Protein AF-A0A7W6G3W0-F1 (afdb_monomer_lite)

Secondary structure (DSSP, 8-state):
---SS---HHHHHHHHHHTT----HHHHHHHHHHTT---------GGGGSHHHHHHHHHIIIIIHHHHGGGGGG------------PPPS--

Organism: NCBI:txid984260

pLDDT: mean 87.22, std 12.29, range [41.94, 97.62]

Foldseek 3Di:
DDPPADQDLVNVQVVCVVVVHHDDSVVSVVVCVVVVNDRDDDDDDPVCVPPVNVVVVCCCVVPVVVVCVVPVVPDDDDDDDDDDPPDDPPDD

Radius of gyration: 23.75 Å; chains: 1; bounding box: 63×41×46 Å

Structure (mmCIF, N/CA/C/O backbone):
data_AF-A0A7W6G3W0-F1
#
_entry.id   AF-A0A7W6G3W0-F1
#
loop_
_atom_site.group_PDB
_atom_site.id
_atom_site.type_symbol
_atom_site.label_atom_id
_atom_site.label_alt_id
_atom_site.label_comp_id
_atom_site.label_asym_id
_atom_site.label_entity_id
_atom_site.label_seq_id
_atom_site.pdbx_PDB_ins_code
_atom_site.Cartn_x
_atom_site.Cartn_y
_atom_site.Cartn_z
_atom_site.occupancy
_atom_site.B_iso_or_equiv
_atom_site.auth_seq_id
_atom_site.auth_comp_id
_atom_site.auth_asym_id
_atom_site.auth_atom_id
_atom_site.pdbx_PDB_model_num
ATOM 1 N N . MET A 1 1 ? -22.713 2.105 4.234 1.00 41.94 1 MET A N 1
ATOM 2 C CA . MET A 1 1 ? -22.133 0.788 4.561 1.00 41.94 1 MET A CA 1
ATOM 3 C C . MET A 1 1 ? -20.681 0.838 4.136 1.00 41.94 1 MET A C 1
ATOM 5 O O . MET A 1 1 ? -20.426 1.093 2.963 1.00 41.94 1 MET A O 1
ATOM 9 N N . ALA A 1 2 ? -19.755 0.774 5.093 1.00 43.34 2 ALA A N 1
ATOM 10 C CA . ALA A 1 2 ? -18.328 0.854 4.804 1.00 43.34 2 ALA A CA 1
ATOM 11 C C . ALA A 1 2 ? -17.929 -0.363 3.956 1.00 43.34 2 ALA A C 1
ATOM 13 O O . ALA A 1 2 ? -18.229 -1.499 4.308 1.00 43.34 2 ALA A O 1
ATOM 14 N N . GLN A 1 3 ? -17.314 -0.126 2.800 1.00 48.31 3 GLN A N 1
ATOM 15 C CA . GLN A 1 3 ? -16.855 -1.191 1.913 1.00 48.31 3 GLN A CA 1
ATOM 16 C C . GLN A 1 3 ? -15.624 -1.870 2.542 1.00 48.31 3 GLN A C 1
ATOM 18 O O . GLN A 1 3 ? -14.521 -1.343 2.473 1.00 48.31 3 GLN A O 1
ATOM 23 N N . ASN A 1 4 ? -15.850 -3.015 3.195 1.00 54.09 4 ASN A N 1
ATOM 24 C CA . ASN A 1 4 ? -14.927 -4.132 3.464 1.00 54.09 4 ASN A CA 1
ATOM 25 C C . ASN A 1 4 ? -13.433 -3.821 3.709 1.00 5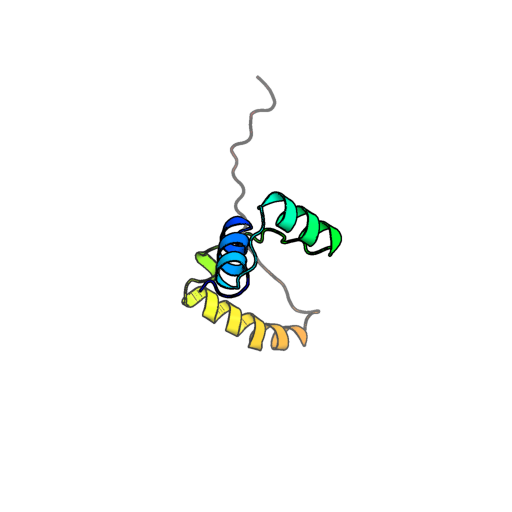4.09 4 ASN A C 1
ATOM 27 O O . ASN A 1 4 ? -12.566 -4.396 3.051 1.00 54.09 4 ASN A O 1
ATOM 31 N N . GLY A 1 5 ? -13.106 -2.990 4.701 1.00 57.28 5 GLY A N 1
ATOM 32 C CA . GLY A 1 5 ? -11.703 -2.837 5.119 1.00 57.28 5 GLY A CA 1
ATOM 33 C C . GLY A 1 5 ? -11.451 -1.958 6.339 1.00 57.28 5 GLY A C 1
ATOM 34 O O . GLY A 1 5 ? -10.411 -2.089 6.969 1.00 57.28 5 GLY A O 1
ATOM 35 N N . GLU A 1 6 ? -12.393 -1.095 6.714 1.00 65.19 6 GLU A N 1
ATOM 36 C CA . GLU A 1 6 ? -12.190 -0.135 7.810 1.00 65.19 6 GLU A CA 1
ATOM 37 C C . GLU A 1 6 ? -13.263 -0.225 8.901 1.00 65.19 6 GLU A C 1
ATOM 39 O O . GLU A 1 6 ? -13.605 0.778 9.514 1.00 65.19 6 GLU A O 1
ATOM 44 N N . LEU A 1 7 ? -13.815 -1.415 9.157 1.00 78.88 7 LEU A N 1
ATOM 45 C CA . LEU A 1 7 ? -14.788 -1.574 10.237 1.00 78.88 7 LEU A CA 1
ATOM 46 C C . LEU A 1 7 ? -14.070 -1.591 11.595 1.00 78.88 7 LEU A C 1
ATOM 48 O O . LEU A 1 7 ? -13.220 -2.444 11.868 1.00 78.88 7 LEU A O 1
ATOM 52 N N . THR A 1 8 ? -14.412 -0.652 12.466 1.00 87.06 8 THR A N 1
ATOM 53 C CA . THR A 1 8 ? -13.949 -0.640 13.855 1.00 87.06 8 THR A CA 1
ATOM 54 C C . THR A 1 8 ? -14.637 -1.739 14.672 1.00 87.06 8 THR A C 1
ATOM 56 O O . THR A 1 8 ? -15.716 -2.223 14.331 1.00 87.06 8 THR A O 1
ATOM 59 N N . LEU A 1 9 ? -14.039 -2.130 15.807 1.00 89.50 9 LEU A N 1
ATOM 60 C CA . LEU A 1 9 ? -14.668 -3.094 16.727 1.00 89.50 9 LEU A CA 1
ATOM 61 C C . LEU A 1 9 ? -16.026 -2.606 17.253 1.00 89.50 9 LEU A C 1
ATOM 63 O O . LEU A 1 9 ? -16.884 -3.422 17.578 1.00 89.50 9 LEU A O 1
ATOM 67 N N . ASP A 1 10 ? -16.198 -1.290 17.365 1.00 90.62 10 ASP A N 1
ATOM 68 C CA . ASP A 1 10 ? -17.422 -0.670 17.863 1.00 90.62 10 ASP A CA 1
ATOM 69 C C . ASP A 1 10 ? -18.528 -0.713 16.799 1.00 90.62 10 ASP A C 1
ATOM 71 O O . ASP A 1 10 ? -19.647 -1.127 17.096 1.00 90.62 10 ASP A O 1
ATOM 75 N N . GLU A 1 11 ? -18.198 -0.417 15.540 1.00 90.69 11 GLU A N 1
ATOM 76 C CA . GLU A 1 11 ? -19.109 -0.612 14.403 1.00 90.69 11 GLU A CA 1
ATOM 77 C C . GLU A 1 11 ? -19.505 -2.085 14.240 1.00 90.69 11 GLU A C 1
ATOM 79 O O . GLU A 1 11 ? -20.681 -2.382 14.039 1.00 90.69 11 GLU A O 1
ATOM 84 N N . LEU A 1 12 ? -18.570 -3.020 14.445 1.00 90.50 12 LEU A N 1
ATOM 85 C CA . LEU A 1 12 ? -18.869 -4.455 14.435 1.00 90.50 12 LEU A CA 1
ATOM 86 C C . LEU A 1 12 ? -19.871 -4.853 15.529 1.00 90.50 12 LEU A C 1
ATOM 88 O O . LEU A 1 12 ? -20.744 -5.687 15.299 1.00 90.50 12 LEU A O 1
ATOM 92 N N . CYS A 1 13 ? -19.786 -4.250 16.719 1.00 93.50 13 CYS A N 1
ATOM 93 C CA . CYS A 1 13 ? -20.774 -4.486 17.775 1.00 93.50 13 CYS A CA 1
ATOM 94 C C . CYS A 1 13 ? -22.163 -3.962 17.377 1.00 93.50 13 CYS A C 1
ATOM 96 O O . CYS A 1 13 ? -23.164 -4.617 17.671 1.00 93.50 13 CYS A O 1
ATOM 98 N N . VAL A 1 14 ? -22.234 -2.810 16.702 1.00 93.06 14 VAL A N 1
ATOM 99 C CA . VAL A 1 14 ? -23.496 -2.236 16.206 1.00 93.06 14 VAL A CA 1
ATOM 100 C C . VAL A 1 14 ? -24.127 -3.136 15.142 1.00 93.06 14 VAL A C 1
ATOM 102 O O . VAL A 1 14 ? -25.321 -3.423 15.226 1.00 93.06 14 VAL A O 1
ATOM 105 N N . GLU A 1 15 ? -23.343 -3.633 14.184 1.00 91.94 15 GLU A N 1
ATOM 106 C CA . GLU A 1 15 ? -23.834 -4.538 13.134 1.00 91.94 15 GLU A CA 1
ATOM 107 C C . GLU A 1 15 ? -24.330 -5.878 13.699 1.00 91.94 15 GLU A C 1
ATOM 109 O O . GLU A 1 15 ? -25.401 -6.365 13.319 1.00 91.94 15 GLU A O 1
ATOM 114 N N . LEU A 1 16 ? -23.595 -6.452 14.658 1.00 92.75 16 LEU A N 1
ATOM 115 C CA . LEU A 1 16 ? -24.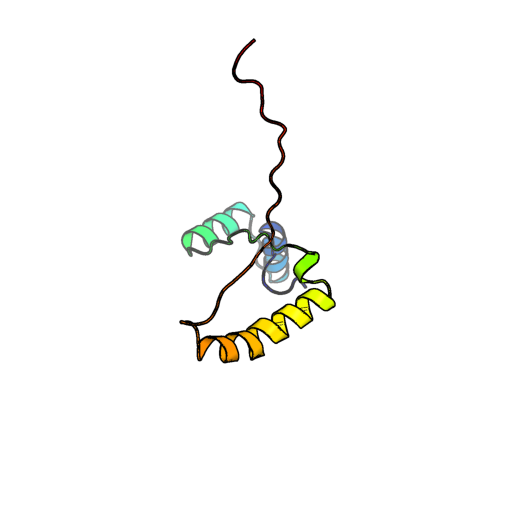008 -7.678 15.343 1.00 92.75 16 LEU A CA 1
ATOM 116 C C . LEU A 1 16 ? -25.296 -7.465 16.145 1.00 92.75 16 LEU A C 1
ATOM 118 O O . LEU A 1 16 ? -26.201 -8.296 16.072 1.00 92.75 16 LEU A O 1
ATOM 122 N N . CYS A 1 17 ? -25.428 -6.325 16.827 1.00 94.06 17 CYS A N 1
ATOM 123 C CA . CYS A 1 17 ? -26.649 -5.960 17.542 1.00 94.06 17 CYS A CA 1
ATOM 124 C C . CYS A 1 17 ? -27.848 -5.830 16.587 1.00 94.06 17 CYS A C 1
ATOM 126 O O . CYS A 1 17 ? -28.909 -6.391 16.858 1.00 94.06 17 CYS A O 1
ATOM 128 N N . GLY A 1 18 ? -27.666 -5.180 15.431 1.00 92.56 18 GLY A N 1
ATOM 129 C CA . GLY A 1 18 ? -28.684 -5.100 14.375 1.00 92.56 18 GLY A CA 1
ATOM 130 C C . GLY A 1 18 ? -29.090 -6.465 13.804 1.00 92.56 18 GLY A C 1
ATOM 131 O O . GLY A 1 18 ? -30.208 -6.624 13.322 1.00 92.56 18 GLY A O 1
ATOM 132 N N . SER A 1 19 ? -28.214 -7.464 13.926 1.00 93.31 19 SER A N 1
ATOM 133 C CA . SER A 1 19 ? -28.465 -8.862 13.555 1.00 93.31 19 SER A CA 1
ATOM 134 C C . SER A 1 19 ? -29.046 -9.706 14.707 1.00 93.31 19 SER A C 1
ATOM 136 O O . SER A 1 19 ? -29.184 -10.920 14.570 1.00 93.31 19 SER A O 1
ATOM 138 N N . GLY A 1 20 ? -29.374 -9.091 15.851 1.00 94.88 20 GLY A N 1
ATOM 139 C CA . GLY A 1 20 ? -29.933 -9.756 17.035 1.00 94.88 20 GLY A CA 1
ATOM 140 C C . GLY A 1 20 ? -28.897 -10.355 17.995 1.00 94.88 20 GLY A C 1
ATOM 141 O O . GLY A 1 20 ? -29.269 -11.025 18.957 1.00 94.88 20 GLY A O 1
ATOM 142 N N . VAL A 1 21 ? -27.603 -10.118 17.768 1.00 94.00 21 VAL A N 1
ATOM 143 C CA . VAL A 1 21 ? -26.500 -10.656 18.574 1.00 94.00 21 VAL A CA 1
ATOM 144 C C . VAL A 1 21 ? -25.888 -9.546 19.427 1.00 94.00 21 VAL A C 1
ATOM 146 O O . VAL A 1 21 ? -25.104 -8.724 18.957 1.00 94.00 21 VAL A O 1
ATOM 149 N N . ILE A 1 22 ? -26.225 -9.530 20.717 1.00 92.56 22 ILE A N 1
ATOM 150 C CA . ILE A 1 22 ? -25.693 -8.543 21.665 1.00 92.56 22 ILE A CA 1
ATOM 151 C C . ILE A 1 22 ? -24.331 -9.021 22.173 1.00 92.56 22 ILE A C 1
ATOM 153 O O . ILE A 1 22 ? -24.226 -10.035 22.863 1.00 92.56 22 ILE A O 1
ATOM 157 N N . VAL A 1 23 ? -23.276 -8.273 21.852 1.00 93.38 23 VAL A N 1
ATOM 158 C CA . VAL A 1 23 ? -21.902 -8.573 22.269 1.00 93.38 23 VAL A CA 1
ATOM 159 C C . VAL A 1 23 ? -21.215 -7.339 22.830 1.00 93.38 23 VAL A C 1
ATOM 161 O O . VAL A 1 23 ? -21.463 -6.211 22.414 1.00 93.38 23 VAL A O 1
ATOM 164 N N . HIS A 1 24 ? -20.297 -7.563 23.766 1.00 93.31 24 HIS A N 1
ATOM 165 C CA . HIS A 1 24 ? -19.404 -6.518 24.248 1.00 93.31 24 HIS A CA 1
ATOM 166 C C . HIS A 1 24 ? -18.116 -6.481 23.420 1.00 93.31 24 HIS A C 1
ATOM 168 O O . HIS A 1 24 ? -17.544 -7.523 23.088 1.00 93.31 24 HIS A O 1
ATOM 174 N N . ARG A 1 25 ? -17.594 -5.273 23.188 1.00 93.75 25 ARG A N 1
ATOM 175 C CA . ARG A 1 25 ? -16.337 -5.003 22.469 1.00 93.75 25 ARG A CA 1
ATOM 176 C C . ARG A 1 25 ? -15.158 -5.920 22.856 1.00 93.75 25 ARG A C 1
ATOM 178 O O . ARG A 1 25 ? -14.498 -6.433 21.951 1.00 93.75 25 ARG A O 1
ATOM 185 N N . PRO A 1 26 ? -14.884 -6.221 24.148 1.00 94.25 26 PRO A N 1
ATOM 186 C CA . PRO A 1 26 ? -13.784 -7.118 24.519 1.00 94.25 26 PRO A CA 1
ATOM 187 C C . PRO A 1 26 ? -14.018 -8.579 24.113 1.00 94.25 26 PRO A C 1
ATOM 189 O O . PRO A 1 26 ? -13.064 -9.337 23.961 1.00 94.25 26 PRO A O 1
ATOM 192 N N . SER A 1 27 ? -15.273 -9.011 23.980 1.00 93.75 27 SER A N 1
ATOM 193 C CA . SER A 1 27 ? -15.611 -10.364 23.522 1.00 93.75 27 SER A CA 1
ATOM 194 C C . SER A 1 27 ? -15.337 -10.510 22.030 1.00 93.75 27 SER A C 1
ATOM 196 O O . SER A 1 27 ? -14.722 -11.493 21.627 1.00 93.75 27 SER A O 1
ATOM 198 N N . VAL A 1 28 ? -15.693 -9.493 21.241 1.00 93.31 28 VAL A N 1
ATOM 199 C CA . VAL A 1 28 ? -15.389 -9.431 19.805 1.00 93.31 28 VAL A CA 1
ATOM 200 C C . VAL A 1 28 ? -13.877 -9.423 19.571 1.00 93.31 28 VAL A C 1
ATOM 202 O O . VAL A 1 28 ? -13.368 -10.262 18.835 1.00 93.31 28 VAL A O 1
ATOM 205 N N . GLY A 1 29 ? -13.134 -8.554 20.266 1.00 91.88 29 GLY A N 1
ATOM 206 C CA . GLY A 1 29 ? -11.673 -8.488 20.135 1.00 91.88 29 GLY A CA 1
ATOM 207 C C . GLY A 1 29 ? -10.972 -9.808 20.486 1.00 91.88 29 GLY A C 1
ATOM 208 O O . GLY A 1 29 ? -10.120 -10.272 19.731 1.00 91.88 29 GLY A O 1
ATOM 209 N N . ARG A 1 30 ? -11.368 -10.458 21.592 1.00 94.25 30 ARG A N 1
ATOM 210 C CA . ARG A 1 30 ? -10.820 -11.770 21.990 1.00 94.25 30 ARG A CA 1
ATOM 211 C C . ARG A 1 30 ? -11.171 -12.877 20.998 1.00 94.25 30 ARG A C 1
ATOM 213 O O . ARG A 1 30 ? -10.353 -13.765 20.778 1.00 94.25 30 ARG A O 1
ATOM 220 N N . LEU A 1 31 ? -12.373 -12.849 20.419 1.00 93.56 31 LEU A N 1
ATOM 221 C CA . LEU A 1 31 ? -12.785 -13.821 19.407 1.00 93.56 31 LEU A CA 1
ATOM 222 C C . LEU A 1 31 ? -11.947 -13.678 18.134 1.00 93.56 31 LEU A C 1
ATOM 224 O O . LEU A 1 31 ? -11.398 -14.671 17.674 1.00 93.56 31 LEU A O 1
ATOM 228 N N . LEU A 1 32 ? -11.794 -12.459 17.609 1.00 92.69 32 LEU A N 1
ATOM 229 C CA . LEU A 1 32 ? -10.989 -12.211 16.408 1.00 92.69 32 LEU A CA 1
ATOM 230 C C . LEU A 1 32 ? -9.531 -12.648 16.604 1.00 92.69 32 LEU A C 1
ATOM 232 O O . LEU A 1 32 ? -8.977 -13.317 15.740 1.00 92.69 32 LEU A O 1
ATOM 236 N N . GLN A 1 33 ? -8.947 -12.372 17.775 1.00 91.81 33 GLN A N 1
ATOM 237 C CA . GLN A 1 33 ? -7.610 -12.860 18.133 1.00 91.81 33 GLN A CA 1
ATOM 238 C C . GLN A 1 33 ? -7.523 -14.392 18.157 1.00 91.81 33 GLN A C 1
ATOM 240 O O . GLN A 1 33 ? -6.559 -14.955 17.653 1.00 91.81 33 GLN A O 1
ATOM 245 N N . ARG A 1 34 ? -8.524 -15.083 18.721 1.00 95.19 34 ARG A N 1
ATOM 246 C CA . ARG A 1 34 ? -8.569 -16.558 18.739 1.00 95.19 34 ARG A CA 1
ATOM 247 C C . ARG A 1 34 ? -8.716 -17.171 17.349 1.00 95.19 34 ARG A C 1
ATOM 249 O O . ARG A 1 34 ? -8.275 -18.295 17.149 1.00 95.19 34 ARG A O 1
ATOM 256 N N . LEU A 1 35 ? -9.354 -16.455 16.428 1.00 95.12 35 LEU A N 1
ATOM 257 C CA . LEU A 1 35 ? -9.513 -16.853 15.030 1.00 95.12 35 LEU A CA 1
ATOM 258 C C . LEU A 1 35 ? -8.314 -16.450 14.154 1.00 95.12 35 LEU A C 1
ATOM 260 O O . LEU A 1 35 ? -8.365 -16.658 12.948 1.00 95.12 35 LEU A O 1
ATOM 264 N N . ASP A 1 36 ? -7.268 -15.859 14.744 1.00 91.62 36 ASP A N 1
ATOM 265 C CA . ASP A 1 36 ? -6.104 -15.297 14.044 1.00 91.62 36 ASP A CA 1
ATOM 266 C C . ASP A 1 36 ? -6.472 -14.240 12.979 1.00 91.62 36 ASP A C 1
ATOM 268 O O . ASP A 1 36 ? -5.779 -14.012 11.988 1.00 91.62 36 ASP A O 1
ATOM 272 N N . LEU A 1 37 ? -7.596 -13.548 13.195 1.00 89.00 37 LEU A N 1
ATOM 273 C CA . LEU A 1 37 ? -8.060 -12.453 12.353 1.00 89.00 37 LEU A CA 1
ATOM 274 C C . LEU A 1 37 ? -7.465 -11.141 12.867 1.00 89.00 37 LEU A C 1
ATOM 276 O O . LEU A 1 37 ? -8.002 -10.490 13.765 1.00 89.00 37 LEU A O 1
ATOM 280 N N . SER A 1 38 ? -6.333 -10.751 12.286 1.00 82.06 38 SER A N 1
ATOM 281 C CA . SER A 1 38 ? -5.654 -9.490 12.583 1.00 82.06 38 SER A CA 1
ATOM 282 C C . SER A 1 38 ? -5.820 -8.488 11.444 1.00 82.06 38 SER A C 1
ATOM 284 O O . SER A 1 38 ? -5.597 -8.809 10.277 1.00 82.06 38 SER A O 1
ATOM 286 N N . HIS A 1 39 ? -6.170 -7.246 11.785 1.00 78.06 39 HIS A N 1
ATOM 287 C CA . HIS A 1 39 ? -6.219 -6.152 10.823 1.00 78.06 39 HIS A CA 1
ATOM 288 C C . HIS A 1 39 ? -4.951 -5.301 10.918 1.00 78.06 39 HIS A C 1
ATOM 290 O O . HIS A 1 39 ? -4.760 -4.514 11.852 1.00 78.06 39 HIS A O 1
ATOM 296 N N . LYS A 1 40 ? -4.066 -5.442 9.929 1.00 77.94 40 LYS A N 1
ATOM 297 C CA . LYS A 1 40 ? -2.871 -4.606 9.818 1.00 77.94 40 LYS A CA 1
ATOM 298 C C . LYS A 1 40 ? -3.267 -3.233 9.285 1.00 77.94 40 LYS A C 1
ATOM 300 O O . LYS A 1 40 ? -3.780 -3.122 8.178 1.00 77.94 40 LYS A O 1
ATOM 305 N N . LYS A 1 41 ? -2.955 -2.175 10.039 1.00 75.25 41 LYS A N 1
ATOM 306 C CA . LYS A 1 41 ? -3.092 -0.799 9.542 1.00 75.25 41 LYS A CA 1
ATOM 307 C C . LYS A 1 41 ? -2.249 -0.629 8.276 1.00 75.25 41 LYS A C 1
ATOM 309 O O . LYS A 1 41 ? -1.024 -0.749 8.332 1.00 75.25 41 LYS A O 1
ATOM 314 N N . SER A 1 42 ? -2.894 -0.328 7.155 1.00 72.69 42 SER A N 1
ATOM 315 C CA . SER A 1 42 ? -2.226 0.111 5.933 1.00 72.69 42 SER A CA 1
ATOM 316 C C . SER A 1 42 ? -2.320 1.628 5.831 1.00 72.69 42 SER A C 1
ATOM 318 O O . SER A 1 42 ? -3.408 2.175 5.684 1.00 72.69 42 SER A O 1
ATOM 320 N N . LEU A 1 43 ? -1.183 2.320 5.895 1.00 78.81 43 LEU A N 1
ATOM 321 C CA . LEU A 1 43 ? -1.127 3.731 5.526 1.00 78.81 43 LEU A CA 1
ATOM 322 C C . LEU A 1 43 ? -0.963 3.812 4.011 1.00 78.81 43 LEU A C 1
ATOM 324 O O . LEU A 1 43 ? 0.096 3.484 3.477 1.00 78.81 43 LEU A O 1
ATOM 328 N N . MET A 1 44 ? -2.021 4.224 3.319 1.00 81.12 44 MET A N 1
ATOM 329 C CA . MET A 1 44 ? -1.949 4.570 1.903 1.00 81.12 44 MET A CA 1
ATOM 330 C C . MET A 1 44 ? -1.888 6.087 1.763 1.00 81.12 44 MET A C 1
ATOM 332 O O . MET A 1 44 ? -2.646 6.811 2.405 1.00 81.12 44 MET A O 1
ATOM 336 N N . ALA A 1 45 ? -0.981 6.581 0.920 1.00 85.12 45 ALA A N 1
ATOM 337 C CA . ALA A 1 45 ? -0.925 8.004 0.619 1.00 85.12 45 ALA A CA 1
ATOM 338 C C . ALA A 1 45 ? -2.201 8.412 -0.131 1.00 85.12 45 ALA A C 1
ATOM 340 O O . ALA A 1 45 ? -2.497 7.859 -1.192 1.00 85.12 45 ALA A O 1
ATOM 341 N N . SER A 1 46 ? -2.930 9.398 0.395 1.00 87.62 46 SER A N 1
ATOM 342 C CA . SER A 1 46 ? -4.164 9.916 -0.217 1.00 87.62 46 SER A CA 1
ATOM 343 C C . SER A 1 46 ? -3.944 10.416 -1.648 1.00 87.62 46 SER A C 1
ATOM 345 O O . SER A 1 46 ? -4.827 10.293 -2.493 1.00 87.62 46 SER A O 1
ATOM 347 N N . GLU A 1 47 ? -2.733 10.893 -1.958 1.00 91.50 47 GLU A N 1
ATOM 348 C CA . GLU A 1 47 ? -2.310 11.268 -3.307 1.00 91.50 47 GLU A CA 1
ATOM 349 C C . GLU A 1 47 ? -2.526 10.156 -4.346 1.00 91.50 47 GLU A C 1
ATOM 351 O O . GLU A 1 47 ? -2.854 10.452 -5.495 1.00 91.50 47 GLU A O 1
ATOM 356 N N . GLN A 1 48 ? -2.420 8.880 -3.958 1.00 90.00 48 GLN A N 1
ATOM 357 C CA . GLN A 1 48 ? -2.636 7.758 -4.878 1.00 90.00 48 GLN A CA 1
ATOM 358 C C . GLN A 1 48 ? -4.055 7.735 -5.458 1.00 90.00 48 GLN A C 1
ATOM 360 O O . GLN A 1 48 ? -4.246 7.230 -6.562 1.00 90.00 48 GLN A O 1
ATOM 365 N N . GLN A 1 49 ? -5.027 8.316 -4.748 1.00 90.19 49 GLN A N 1
ATOM 366 C CA . GLN A 1 49 ? -6.422 8.414 -5.179 1.00 90.19 49 GLN A CA 1
ATOM 367 C C . GLN A 1 49 ? -6.682 9.615 -6.099 1.00 90.19 49 GLN A C 1
ATOM 369 O O . GLN A 1 49 ? -7.775 9.749 -6.649 1.00 90.19 49 GLN A O 1
ATOM 374 N N . ARG A 1 50 ? -5.697 10.503 -6.314 1.00 95.75 50 ARG A N 1
ATOM 375 C CA . ARG A 1 50 ? -5.841 11.595 -7.288 1.00 95.75 50 ARG A CA 1
ATOM 376 C C . ARG A 1 50 ? -6.059 10.978 -8.675 1.00 95.75 50 ARG A C 1
ATOM 378 O O . ARG A 1 50 ? -5.233 10.167 -9.094 1.00 95.75 50 ARG A O 1
ATOM 385 N N . PRO A 1 51 ? -7.080 11.398 -9.447 1.00 96.00 51 PRO A N 1
ATOM 386 C CA . PRO A 1 51 ? -7.437 10.740 -10.708 1.00 96.00 51 PRO A CA 1
ATOM 387 C C . PRO A 1 51 ? -6.280 10.597 -11.705 1.00 96.00 51 PRO A C 1
ATOM 389 O O . PRO A 1 51 ? -6.172 9.592 -12.401 1.00 96.00 51 PRO A O 1
ATOM 392 N N . GLY A 1 52 ? -5.387 11.589 -11.771 1.00 97.19 52 GLY A N 1
ATOM 393 C CA . GLY A 1 52 ? -4.193 11.520 -12.616 1.00 97.19 52 GLY A CA 1
ATOM 394 C C . GLY A 1 52 ? -3.205 10.440 -12.168 1.00 97.19 52 GLY A C 1
ATOM 395 O O . GLY A 1 52 ? -2.737 9.664 -12.998 1.00 97.19 52 GLY A O 1
ATOM 396 N N . VAL A 1 53 ? -2.938 10.358 -10.863 1.00 95.19 53 VAL A N 1
ATOM 397 C CA . VAL A 1 53 ? -2.018 9.379 -10.265 1.00 95.19 53 VAL A CA 1
ATOM 398 C C . VAL A 1 53 ? -2.592 7.968 -10.380 1.00 95.19 53 VAL A C 1
ATOM 400 O O . VAL A 1 53 ? -1.885 7.063 -10.817 1.00 95.19 53 VAL A O 1
ATOM 403 N N . ALA A 1 54 ? -3.882 7.791 -10.083 1.00 95.50 54 ALA A N 1
ATOM 404 C CA . ALA A 1 54 ? -4.572 6.510 -10.212 1.00 95.50 54 ALA A CA 1
ATOM 405 C C . ALA A 1 54 ? -4.512 5.973 -11.653 1.00 95.50 54 ALA A C 1
ATOM 407 O O . ALA A 1 54 ? -4.065 4.847 -11.871 1.00 95.50 54 ALA A O 1
ATOM 408 N N . ARG A 1 55 ? -4.852 6.803 -12.653 1.00 96.94 55 ARG A N 1
ATOM 409 C CA . ARG A 1 55 ? -4.753 6.421 -14.075 1.00 96.94 55 ARG A CA 1
ATOM 410 C C . ARG A 1 55 ? -3.321 6.117 -14.504 1.00 96.94 55 ARG A C 1
ATOM 412 O O . ARG A 1 55 ? -3.086 5.162 -15.241 1.00 96.94 55 ARG A O 1
ATOM 419 N N . ALA A 1 56 ? -2.351 6.918 -14.061 1.00 96.50 56 ALA A N 1
ATOM 420 C CA . ALA A 1 56 ? -0.944 6.675 -14.368 1.00 96.50 56 ALA A CA 1
ATOM 421 C C . ALA A 1 56 ? -0.465 5.340 -13.781 1.00 96.50 56 ALA A C 1
ATOM 423 O O . ALA A 1 56 ? 0.246 4.594 -14.456 1.00 96.50 56 ALA A O 1
ATOM 424 N N . ARG A 1 57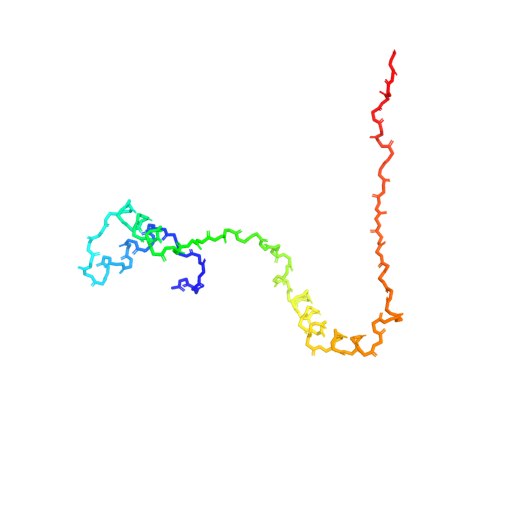 ? -0.899 5.013 -12.559 1.00 95.31 57 ARG A N 1
ATOM 425 C CA . ARG A 1 57 ? -0.603 3.741 -11.898 1.00 95.31 57 ARG A CA 1
ATOM 426 C C . ARG A 1 57 ? -1.242 2.559 -12.620 1.00 95.31 57 ARG A C 1
ATOM 428 O O . ARG A 1 57 ? -0.557 1.573 -12.863 1.00 95.31 57 ARG A O 1
ATOM 435 N N . GLU A 1 58 ? -2.506 2.673 -13.017 1.00 96.69 58 GLU A N 1
ATOM 436 C CA . GLU A 1 58 ? -3.197 1.644 -13.801 1.00 96.69 58 GLU A CA 1
ATOM 437 C C . GLU A 1 58 ? -2.480 1.382 -15.133 1.00 96.69 58 GLU A C 1
ATOM 439 O O . GLU A 1 58 ? -2.168 0.237 -15.463 1.00 96.69 58 GLU A O 1
ATOM 444 N N . LEU A 1 59 ? -2.126 2.442 -15.869 1.00 97.62 59 LEU A N 1
ATOM 445 C CA . LEU A 1 59 ? -1.365 2.330 -17.114 1.00 97.62 59 LEU A CA 1
ATOM 446 C C . LEU A 1 59 ? 0.014 1.695 -16.889 1.00 97.62 59 LEU A C 1
ATOM 448 O O . LEU A 1 59 ? 0.476 0.886 -17.701 1.00 97.62 59 LEU A O 1
ATOM 452 N N . TRP A 1 60 ? 0.686 2.076 -15.803 1.00 95.38 60 TRP A N 1
ATOM 453 C CA . TRP A 1 60 ? 1.984 1.527 -15.444 1.00 95.38 60 TRP A CA 1
ATOM 454 C C . TRP A 1 60 ? 1.898 0.023 -15.185 1.00 95.38 60 TRP A C 1
ATOM 456 O O . TRP A 1 60 ? 2.556 -0.748 -15.882 1.00 95.38 60 TRP A O 1
ATOM 466 N N . THR A 1 61 ? 1.050 -0.394 -14.246 1.00 95.75 61 THR A N 1
ATOM 467 C CA . THR A 1 61 ? 0.913 -1.796 -13.835 1.00 95.75 61 THR A CA 1
ATOM 468 C C . THR A 1 61 ? 0.316 -2.660 -14.943 1.00 95.75 61 THR A C 1
ATOM 470 O O . THR A 1 61 ? 0.835 -3.734 -15.229 1.00 95.75 61 THR A O 1
ATOM 473 N N . GLY A 1 62 ? -0.741 -2.195 -15.612 1.00 97.31 62 GLY A N 1
ATOM 474 C CA . GLY A 1 62 ? -1.456 -2.989 -16.611 1.00 97.31 62 GLY A CA 1
ATOM 475 C C . GLY A 1 62 ? -0.755 -3.083 -17.965 1.00 97.31 62 GLY A C 1
ATOM 476 O O . GLY A 1 62 ? -1.010 -4.021 -18.716 1.00 97.31 62 GLY A O 1
ATOM 477 N N . ARG A 1 63 ? 0.116 -2.123 -18.314 1.00 96.31 63 ARG A N 1
ATOM 478 C CA . ARG A 1 63 ? 0.728 -2.074 -19.656 1.00 96.31 63 ARG A CA 1
ATOM 479 C C . ARG A 1 63 ? 2.241 -1.927 -19.644 1.00 96.31 63 ARG A C 1
ATOM 481 O O . ARG A 1 63 ? 2.936 -2.735 -20.259 1.00 96.31 63 ARG A O 1
ATOM 488 N N . ARG A 1 64 ? 2.766 -0.897 -18.975 1.00 94.62 64 ARG A N 1
ATOM 489 C CA . ARG A 1 64 ? 4.199 -0.562 -19.063 1.00 94.62 64 ARG A CA 1
ATOM 490 C C . ARG A 1 64 ? 5.075 -1.601 -18.372 1.00 94.62 64 ARG A C 1
ATOM 492 O O . ARG A 1 64 ? 6.073 -2.012 -18.949 1.00 94.62 64 ARG A O 1
ATOM 499 N N . GLN A 1 65 ? 4.690 -2.071 -17.189 1.00 95.38 65 GLN A N 1
ATOM 500 C CA . GLN A 1 65 ? 5.447 -3.083 -16.457 1.00 95.38 65 GLN A CA 1
ATOM 501 C C . GLN A 1 65 ? 5.559 -4.404 -17.249 1.00 95.38 65 GLN A C 1
ATOM 503 O O . GLN A 1 65 ? 6.686 -4.845 -17.466 1.00 95.38 65 GLN A O 1
ATOM 508 N N . PRO A 1 66 ? 4.474 -4.993 -17.801 1.00 96.12 66 PRO A N 1
ATOM 509 C CA . PRO A 1 66 ? 4.584 -6.148 -18.697 1.00 96.12 66 PRO A CA 1
ATOM 510 C C . PRO A 1 66 ? 5.488 -5.919 -19.913 1.00 96.12 66 PRO A C 1
ATOM 512 O O . PRO A 1 66 ? 6.205 -6.824 -20.334 1.00 96.12 66 PRO A O 1
ATOM 515 N N . PHE A 1 67 ? 5.463 -4.715 -20.490 1.00 95.31 67 PHE A N 1
ATOM 516 C CA . PHE A 1 67 ? 6.337 -4.363 -21.605 1.00 95.31 67 PHE A CA 1
ATOM 517 C C . PHE A 1 67 ? 7.814 -4.343 -21.186 1.00 95.31 67 PHE A C 1
ATOM 519 O O . PHE A 1 67 ? 8.635 -5.000 -21.826 1.00 95.31 67 PHE A O 1
ATOM 526 N N . PHE A 1 68 ? 8.149 -3.653 -20.094 1.00 94.50 68 PHE A N 1
ATOM 527 C CA . PHE A 1 68 ? 9.525 -3.547 -19.605 1.00 94.50 68 PHE A CA 1
ATOM 528 C C . PHE A 1 68 ? 10.078 -4.868 -19.063 1.00 94.50 68 PHE A C 1
ATOM 530 O O . PHE A 1 68 ? 11.271 -5.133 -19.211 1.00 94.50 68 PHE A O 1
ATOM 537 N N . ASN A 1 69 ? 9.216 -5.743 -18.537 1.00 95.00 69 ASN A N 1
ATOM 538 C CA . ASN A 1 69 ? 9.607 -7.076 -18.077 1.00 95.00 69 ASN A CA 1
ATOM 539 C C . ASN A 1 69 ? 10.259 -7.932 -19.182 1.00 95.00 69 ASN A C 1
ATOM 541 O O . ASN A 1 69 ? 11.023 -8.845 -18.881 1.00 95.00 69 ASN A O 1
ATOM 545 N N . LYS A 1 70 ? 10.021 -7.624 -20.464 1.00 95.69 70 LYS A N 1
ATOM 546 C CA . LYS A 1 70 ? 10.645 -8.322 -21.604 1.00 95.69 70 LYS A CA 1
ATOM 547 C C . LYS A 1 70 ? 12.138 -8.026 -21.760 1.00 95.69 70 LYS A C 1
ATOM 549 O O . LYS A 1 70 ? 12.830 -8.750 -22.465 1.00 95.69 70 LYS A O 1
ATOM 554 N N . ALA A 1 71 ? 12.630 -6.956 -21.140 1.00 94.06 71 ALA A N 1
ATOM 555 C CA . ALA A 1 71 ? 14.009 -6.502 -21.262 1.00 94.06 71 ALA A CA 1
ATOM 556 C C . ALA A 1 71 ? 14.558 -6.003 -19.917 1.00 94.06 71 ALA A C 1
ATOM 558 O O . ALA A 1 71 ? 15.266 -4.998 -19.878 1.00 94.06 71 ALA A O 1
ATOM 559 N N . LEU A 1 72 ? 14.253 -6.707 -18.816 1.00 93.50 72 LEU A N 1
ATOM 560 C CA . LEU A 1 72 ? 14.678 -6.319 -17.460 1.00 93.50 72 LEU A CA 1
ATOM 561 C C . LEU A 1 72 ? 16.182 -6.058 -17.357 1.00 93.50 72 LEU A C 1
ATOM 563 O O . LEU A 1 72 ? 16.583 -5.081 -16.738 1.00 93.50 72 LEU A O 1
ATOM 567 N N . ALA A 1 73 ? 17.004 -6.868 -18.033 1.00 94.81 73 ALA A N 1
ATOM 568 C CA . ALA A 1 73 ? 18.461 -6.712 -18.047 1.00 94.81 73 ALA A CA 1
ATOM 569 C C . ALA A 1 73 ? 18.948 -5.379 -18.655 1.00 94.81 73 ALA A C 1
ATOM 571 O O . ALA A 1 73 ? 20.120 -5.042 -18.538 1.00 94.81 73 ALA A O 1
ATOM 572 N N . ARG A 1 74 ? 18.067 -4.631 -19.329 1.00 93.38 74 ARG A N 1
ATOM 573 C CA . ARG A 1 74 ? 18.354 -3.333 -19.956 1.00 93.38 74 ARG A CA 1
ATOM 574 C C . ARG A 1 74 ? 17.602 -2.176 -19.291 1.00 93.38 74 ARG A C 1
ATOM 576 O O . ARG A 1 74 ? 17.752 -1.039 -19.732 1.00 93.38 74 ARG A O 1
ATOM 583 N N . LEU A 1 75 ? 16.762 -2.451 -18.292 1.00 92.81 75 LEU A N 1
ATOM 584 C CA . LEU A 1 75 ? 15.952 -1.443 -17.619 1.00 92.81 75 LEU A CA 1
ATOM 585 C C . LEU A 1 75 ? 16.777 -0.747 -16.533 1.00 92.81 75 LEU A C 1
ATOM 587 O O . LEU A 1 75 ? 17.316 -1.401 -15.645 1.00 92.81 75 LEU A O 1
ATOM 591 N N . VAL A 1 76 ? 16.835 0.583 -16.587 1.00 93.12 76 VAL A N 1
ATOM 592 C CA . VAL A 1 76 ? 17.516 1.420 -15.592 1.00 93.12 76 VAL A CA 1
ATOM 593 C C . VAL A 1 76 ? 16.515 2.420 -15.025 1.00 93.12 76 VAL A C 1
ATOM 595 O O . VAL A 1 76 ? 15.759 3.035 -15.777 1.00 93.12 76 VAL A O 1
ATOM 598 N N . PHE A 1 77 ? 16.511 2.573 -13.701 1.00 90.88 77 PHE A N 1
ATOM 599 C CA . PHE A 1 77 ? 15.717 3.577 -12.998 1.00 90.88 77 PHE A CA 1
ATOM 600 C C . PHE A 1 77 ? 16.616 4.748 -12.611 1.00 90.88 77 PHE A C 1
ATOM 602 O O . PHE A 1 77 ? 17.703 4.543 -12.075 1.00 90.88 77 PHE A O 1
ATOM 609 N N . ILE A 1 78 ? 16.155 5.962 -12.895 1.00 93.56 78 ILE A N 1
ATOM 610 C CA . ILE A 1 78 ? 16.814 7.205 -12.503 1.00 93.56 78 ILE A CA 1
ATOM 611 C C . ILE A 1 78 ? 15.806 7.967 -11.660 1.00 93.56 78 ILE A C 1
ATOM 613 O O . ILE A 1 78 ? 14.662 8.140 -12.080 1.00 93.56 78 ILE A O 1
ATOM 617 N N . ASP A 1 79 ? 16.236 8.388 -10.481 1.00 94.00 79 ASP A N 1
ATOM 618 C CA . ASP A 1 79 ? 15.442 9.200 -9.574 1.00 94.00 79 ASP A CA 1
ATOM 619 C C . ASP A 1 79 ? 16.308 10.333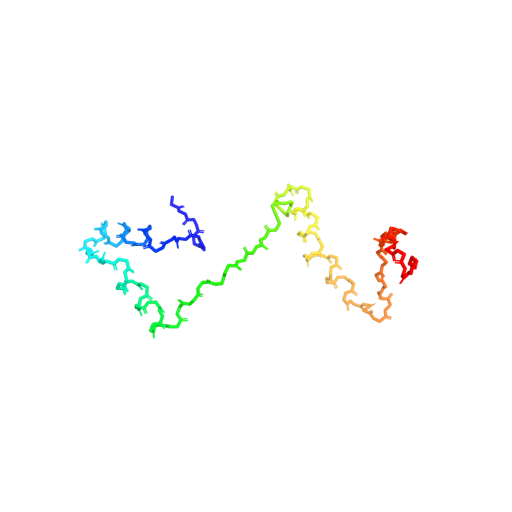 -9.031 1.00 94.00 79 ASP A C 1
ATOM 621 O O . ASP A 1 79 ? 17.522 10.179 -8.865 1.00 94.00 79 ASP A O 1
ATOM 625 N N . GLU A 1 80 ? 15.683 11.480 -8.797 1.00 93.25 80 GLU A N 1
ATOM 626 C CA . GLU A 1 80 ? 16.353 12.644 -8.239 1.00 93.25 80 GLU A CA 1
ATOM 627 C C . GLU A 1 80 ? 16.188 12.634 -6.722 1.00 93.25 80 GLU A C 1
ATOM 629 O O . GLU A 1 80 ? 15.078 12.651 -6.195 1.00 93.25 80 GLU A O 1
ATOM 634 N N . THR A 1 81 ? 17.309 12.666 -6.008 1.00 88.38 81 THR A N 1
ATOM 635 C CA . THR A 1 81 ? 17.317 12.885 -4.564 1.00 88.38 81 THR A CA 1
ATOM 636 C C . THR A 1 81 ? 18.048 14.180 -4.251 1.00 88.38 81 THR A C 1
ATOM 638 O O . THR A 1 81 ? 19.143 14.431 -4.751 1.00 88.38 81 THR A O 1
ATOM 641 N N . SER A 1 82 ? 17.457 15.004 -3.388 1.00 85.50 82 SER A N 1
ATOM 642 C CA . SER A 1 82 ? 18.099 16.213 -2.877 1.00 85.50 82 SER A CA 1
ATOM 643 C C . SER A 1 82 ? 18.842 15.904 -1.579 1.00 85.50 82 SER A C 1
ATOM 645 O O . SER A 1 82 ? 18.327 15.212 -0.701 1.00 85.50 82 SER A O 1
ATOM 647 N N . THR A 1 83 ? 20.050 16.440 -1.432 1.00 83.69 83 THR A N 1
ATOM 648 C CA . THR A 1 83 ? 20.805 16.417 -0.175 1.00 83.69 83 THR A CA 1
ATOM 649 C C . THR A 1 83 ? 20.901 17.834 0.367 1.00 83.69 83 THR A C 1
ATOM 651 O O . THR A 1 83 ? 21.367 18.729 -0.339 1.00 83.69 83 THR A O 1
ATOM 654 N N . ASN A 1 84 ? 20.496 18.058 1.619 1.00 81.94 84 ASN A N 1
ATOM 655 C CA . ASN A 1 84 ? 20.731 19.346 2.270 1.00 81.94 84 ASN A CA 1
ATOM 656 C C . ASN A 1 84 ? 22.128 19.370 2.919 1.00 81.94 84 ASN A C 1
ATOM 658 O O . ASN A 1 84 ? 22.635 18.341 3.360 1.00 81.94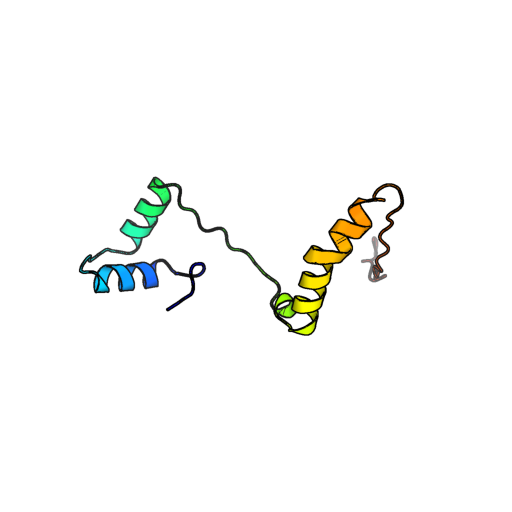 84 ASN A O 1
ATOM 662 N N . THR A 1 85 ? 22.733 20.554 3.005 1.00 78.69 85 THR A N 1
ATOM 663 C CA . THR A 1 85 ? 24.045 20.775 3.638 1.00 78.69 85 THR A CA 1
ATOM 664 C C . THR A 1 85 ? 23.943 21.323 5.064 1.00 78.69 85 THR A C 1
ATOM 666 O O . THR A 1 85 ? 24.939 21.793 5.615 1.00 78.69 85 THR A O 1
ATOM 669 N N . LYS A 1 86 ? 22.759 21.267 5.697 1.00 77.38 86 LYS A N 1
ATOM 670 C CA . LYS A 1 86 ? 22.564 21.601 7.119 1.00 77.38 86 LYS A CA 1
ATOM 671 C C . LYS A 1 86 ? 23.148 20.483 7.985 1.00 77.38 86 LYS A C 1
ATOM 673 O O . LYS A 1 86 ? 22.433 19.751 8.661 1.00 77.38 86 LYS A O 1
ATOM 678 N N . LEU A 1 87 ? 24.465 20.346 7.935 1.00 78.44 87 LEU A N 1
ATOM 679 C CA . LEU A 1 87 ? 25.225 19.481 8.815 1.00 78.44 87 LEU A CA 1
ATOM 680 C C . LEU A 1 87 ? 25.411 20.206 10.148 1.00 78.44 87 LEU A C 1
ATOM 682 O O . LEU A 1 87 ? 25.838 21.363 10.188 1.00 78.44 87 LEU A O 1
ATOM 686 N N . THR A 1 88 ? 25.089 19.531 11.248 1.00 74.06 88 THR A N 1
ATOM 687 C CA . THR A 1 88 ? 25.469 20.000 12.582 1.00 74.06 88 THR A CA 1
ATOM 688 C C . THR A 1 88 ? 26.991 20.005 12.656 1.00 74.06 88 THR A C 1
ATOM 690 O O . THR A 1 88 ? 27.626 18.987 12.379 1.00 74.06 88 THR A O 1
ATOM 693 N N . LYS A 1 89 ? 27.586 21.156 12.992 1.00 73.75 89 LYS A N 1
ATOM 694 C CA . LYS A 1 89 ? 29.040 21.276 13.165 1.00 73.75 89 LYS A CA 1
ATOM 695 C C . LYS A 1 89 ? 29.501 20.233 14.190 1.00 73.75 89 LYS A C 1
ATOM 697 O O . LYS A 1 89 ? 28.936 20.169 15.277 1.00 73.75 89 LYS A O 1
ATOM 702 N N . GLN A 1 90 ? 30.498 19.419 13.842 1.00 73.56 90 GLN A N 1
ATOM 703 C CA . GLN A 1 90 ? 30.988 18.339 14.710 1.00 73.56 90 GLN A CA 1
ATOM 704 C C . GLN A 1 90 ? 31.774 18.835 15.934 1.00 73.56 90 GLN A C 1
ATOM 706 O O . GLN A 1 90 ? 31.941 18.072 16.881 1.00 73.56 90 GLN A O 1
ATOM 711 N N . THR A 1 91 ? 32.206 20.098 15.955 1.00 69.25 91 THR A N 1
ATOM 712 C CA . THR A 1 91 ? 32.971 20.657 17.074 1.00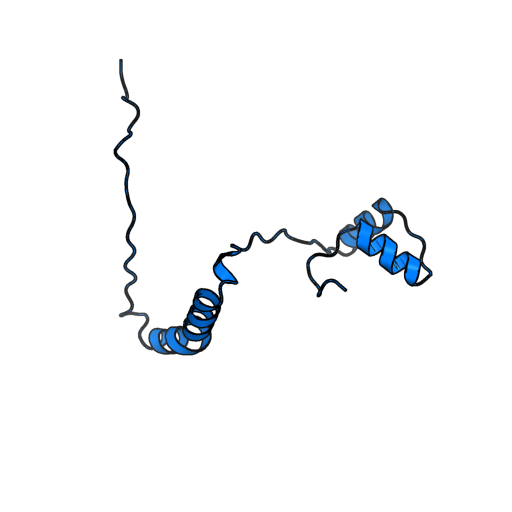 69.25 91 THR A CA 1
ATOM 713 C C . THR A 1 91 ? 32.672 22.144 17.241 1.00 69.25 91 THR A C 1
ATOM 715 O O . THR A 1 91 ? 32.515 22.866 16.248 1.00 69.25 91 THR A O 1
ATOM 718 N N . GLY A 1 92 ? 32.582 22.569 18.501 1.00 54.94 92 GLY A N 1
ATOM 719 C CA . GLY A 1 92 ? 32.696 23.951 18.962 1.00 54.94 92 GLY A CA 1
ATOM 720 C C . GLY A 1 92 ? 33.975 24.120 19.765 1.00 54.94 92 GLY A C 1
ATOM 721 O O . GLY A 1 92 ? 34.456 23.093 20.295 1.00 54.94 92 GLY A O 1
#

Sequence (92 aa):
MAQNGELTLDELCVELCGSGVIVHRPSVGRLLQRLDLSHKKSLMASEQQRPGVARARELWTGRRQPFFNKALARLVFIDETSTNTKLTKQTG